Protein AF-B2GM94-F1 (afdb_monomer)

Solvent-accessible surface area (backbone atoms only — not comparable to full-atom values): 7413 Å² total; per-residue (Å²): 134,86,75,89,83,78,79,92,81,82,71,80,86,72,66,86,82,61,76,72,65,85,48,67,66,60,45,50,49,53,53,50,49,51,54,51,50,50,52,51,54,52,48,56,57,54,47,55,56,54,51,56,49,39,74,71,69,21,40,51,68,58,49,52,51,54,45,54,51,43,53,52,51,36,55,52,32,53,51,52,28,52,50,34,53,56,58,64,69,48,88,84,64,52,74,63,44,45,50,53,39,50,51,52,30,53,50,27,54,50,49,35,53,53,43,53,54,49,44,5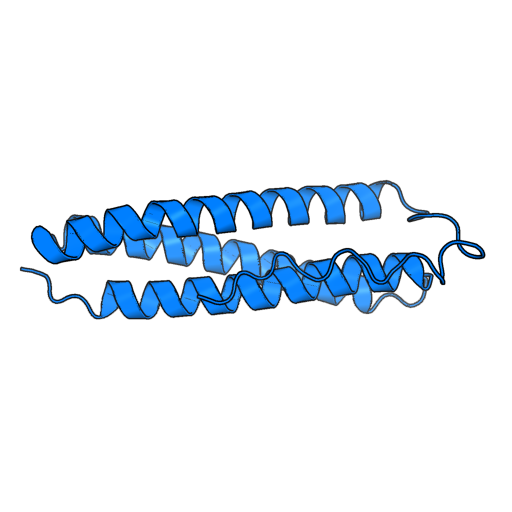5,54,58,71,66,56,78,55,107

pLDDT: mean 85.29, std 17.04, range [36.06, 97.0]

Foldseek 3Di:
DPDPPPDPPPPPPPPPPDDAPPDVVLVVLLVVLVVLLVVLVVVLVVVVVLLVVCLVQLAPVSLVVSLVVLVVSLVVLVVSLVVLVVVLVDPPDDPNSNVSSVVSNVSSVVSNVSSVVVSVSSVPRHHD

Structure (mmCIF, N/CA/C/O backbone):
data_AF-B2GM94-F1
#
_entry.id   AF-B2GM94-F1
#
loop_
_atom_site.group_PDB
_atom_site.id
_atom_site.type_symbol
_atom_site.label_atom_id
_atom_site.label_alt_id
_atom_site.label_comp_id
_atom_site.label_asym_id
_atom_site.label_entity_id
_atom_site.label_seq_id
_atom_site.pdbx_PDB_ins_code
_atom_site.Cartn_x
_atom_site.Cartn_y
_atom_site.Cartn_z
_atom_site.occupancy
_atom_site.B_iso_or_equiv
_atom_site.auth_seq_id
_atom_site.auth_comp_id
_atom_site.auth_asym_id
_atom_site.auth_atom_id
_atom_site.pdbx_PDB_model_num
ATOM 1 N N . MET A 1 1 ? 9.209 -6.579 14.057 1.00 42.12 1 MET A N 1
ATOM 2 C CA . MET A 1 1 ? 8.977 -6.139 12.667 1.00 42.12 1 MET A CA 1
ATOM 3 C C . MET A 1 1 ? 10.336 -6.037 12.001 1.00 42.12 1 MET A C 1
ATOM 5 O O . MET A 1 1 ? 11.212 -5.397 12.566 1.00 42.12 1 MET A O 1
ATOM 9 N N . LYS A 1 2 ? 10.578 -6.781 10.917 1.00 36.06 2 LYS A N 1
ATOM 10 C CA . LYS A 1 2 ? 11.840 -6.694 10.172 1.00 36.06 2 LYS A CA 1
ATOM 11 C C . LYS A 1 2 ? 11.643 -5.602 9.127 1.00 36.06 2 LYS A C 1
ATOM 13 O O . LYS A 1 2 ? 10.906 -5.812 8.174 1.00 36.06 2 LYS A O 1
ATOM 18 N N . PHE A 1 3 ? 12.214 -4.435 9.390 1.00 48.00 3 PHE A N 1
ATOM 19 C CA . PHE A 1 3 ? 12.125 -3.263 8.530 1.00 48.00 3 PHE A CA 1
ATOM 20 C C . PHE A 1 3 ? 12.784 -3.563 7.179 1.00 48.00 3 PHE A C 1
ATOM 22 O O . PHE A 1 3 ? 13.964 -3.915 7.133 1.00 48.00 3 PHE A O 1
ATOM 29 N N . ILE A 1 4 ? 12.025 -3.435 6.089 1.00 50.81 4 ILE A N 1
ATOM 30 C CA . ILE A 1 4 ? 12.512 -3.571 4.708 1.00 50.81 4 ILE A CA 1
ATOM 31 C C . ILE A 1 4 ? 13.173 -2.244 4.305 1.00 50.81 4 ILE A C 1
ATOM 33 O O . ILE A 1 4 ? 12.796 -1.590 3.347 1.00 50.81 4 ILE A O 1
ATOM 37 N N . ILE A 1 5 ? 14.178 -1.818 5.068 1.00 49.53 5 ILE A N 1
ATOM 38 C CA . ILE A 1 5 ? 15.104 -0.757 4.652 1.00 49.53 5 ILE A CA 1
ATOM 39 C C . ILE A 1 5 ? 16.469 -1.407 4.420 1.00 49.53 5 ILE A C 1
ATOM 41 O O . ILE A 1 5 ? 17.480 -0.972 4.949 1.00 49.53 5 ILE A O 1
ATOM 45 N N . VAL A 1 6 ? 16.507 -2.526 3.689 1.00 43.06 6 VAL A N 1
ATOM 46 C CA . VAL A 1 6 ? 17.759 -3.126 3.199 1.00 43.06 6 VAL A CA 1
ATOM 47 C C . VAL A 1 6 ? 17.481 -3.884 1.898 1.00 43.06 6 VAL A C 1
ATOM 49 O O . VAL A 1 6 ? 17.428 -5.109 1.880 1.00 43.06 6 VAL A O 1
ATOM 52 N N . ALA A 1 7 ? 17.273 -3.165 0.795 1.00 41.56 7 ALA A N 1
ATOM 53 C CA . ALA A 1 7 ? 17.405 -3.746 -0.550 1.00 41.56 7 ALA A CA 1
ATOM 54 C C . ALA A 1 7 ? 17.766 -2.715 -1.638 1.00 41.56 7 ALA A C 1
ATOM 56 O O . ALA A 1 7 ? 17.669 -3.010 -2.821 1.00 41.56 7 ALA A O 1
ATOM 57 N N . LEU A 1 8 ? 18.222 -1.515 -1.263 1.00 46.56 8 LEU A N 1
ATOM 58 C CA . LEU A 1 8 ? 18.551 -0.431 -2.204 1.00 46.56 8 LEU A CA 1
ATOM 59 C C . LEU A 1 8 ? 20.046 -0.376 -2.585 1.00 46.56 8 LEU A C 1
ATOM 61 O O . LEU A 1 8 ? 20.521 0.639 -3.078 1.00 46.56 8 LEU A O 1
ATOM 65 N N . ALA A 1 9 ? 20.806 -1.456 -2.355 1.00 40.38 9 ALA A N 1
ATOM 66 C CA . ALA A 1 9 ? 22.269 -1.466 -2.509 1.00 40.38 9 ALA A CA 1
ATOM 67 C C . ALA A 1 9 ? 22.829 -2.466 -3.546 1.00 40.38 9 ALA A C 1
ATOM 69 O O . ALA A 1 9 ? 24.045 -2.600 -3.641 1.00 40.38 9 ALA A O 1
ATOM 70 N N . PHE A 1 10 ? 21.996 -3.151 -4.341 1.00 42.28 10 PHE A N 1
ATOM 71 C CA . PHE A 1 10 ? 22.457 -4.189 -5.287 1.00 42.28 10 PHE A CA 1
ATOM 72 C C . PHE A 1 10 ? 22.170 -3.907 -6.774 1.00 42.28 10 PHE A C 1
ATOM 74 O O . PHE A 1 10 ? 22.045 -4.837 -7.563 1.00 42.28 10 PHE A O 1
ATOM 81 N N . VAL A 1 11 ? 22.131 -2.637 -7.194 1.00 47.38 11 VAL A N 1
ATOM 82 C CA . VAL A 1 11 ? 21.971 -2.265 -8.622 1.00 47.38 11 VAL A CA 1
ATOM 83 C C . VAL A 1 11 ? 23.131 -1.391 -9.128 1.00 47.38 11 VAL A C 1
ATOM 85 O O . VAL A 1 11 ? 22.964 -0.572 -10.016 1.00 47.38 11 VAL A O 1
ATOM 88 N N . SER A 1 12 ? 24.344 -1.520 -8.583 1.00 42.25 12 SER A N 1
ATOM 89 C CA . SER A 1 12 ? 25.501 -0.729 -9.055 1.00 42.25 12 SER A CA 1
ATOM 90 C C . SER A 1 12 ? 26.347 -1.412 -10.140 1.00 42.25 12 SER A C 1
ATOM 92 O O . SER A 1 12 ? 27.229 -0.771 -10.702 1.00 42.25 12 SER A O 1
ATOM 94 N N . ALA A 1 13 ? 26.077 -2.678 -10.485 1.00 38.97 13 ALA A N 1
ATOM 95 C CA . ALA A 1 13 ? 26.891 -3.441 -11.445 1.00 38.97 13 ALA A CA 1
ATOM 96 C C . ALA A 1 13 ? 26.263 -3.620 -12.848 1.00 38.97 13 ALA A C 1
ATOM 98 O O . ALA A 1 13 ? 26.935 -4.123 -13.743 1.00 38.97 13 ALA A O 1
ATOM 99 N N . VAL A 1 14 ? 25.012 -3.184 -13.069 1.00 43.94 14 VAL A N 1
ATOM 100 C CA . VAL A 1 14 ? 24.294 -3.281 -14.370 1.00 43.94 14 VAL A CA 1
ATOM 101 C C . VAL A 1 14 ? 24.041 -1.892 -15.002 1.00 43.94 14 VAL A C 1
ATOM 103 O O . VAL A 1 14 ? 23.392 -1.766 -16.029 1.00 43.94 14 VAL A O 1
ATOM 106 N N . LEU A 1 15 ? 24.600 -0.816 -14.437 1.00 45.47 15 LEU A N 1
ATOM 107 C CA . LEU A 1 15 ? 24.324 0.575 -14.845 1.00 45.47 15 LEU A CA 1
ATOM 108 C C . LEU A 1 15 ? 25.214 1.132 -15.978 1.00 45.47 15 LEU A C 1
ATOM 110 O O . LEU A 1 15 ? 25.183 2.331 -16.239 1.00 45.47 15 LEU A O 1
ATOM 114 N N . ALA A 1 16 ? 26.022 0.311 -16.654 1.00 47.28 16 ALA A N 1
ATOM 115 C CA . ALA A 1 16 ? 26.968 0.809 -17.664 1.00 47.28 16 ALA A CA 1
ATOM 116 C C . ALA A 1 16 ? 26.490 0.693 -19.127 1.00 47.28 16 ALA A C 1
ATOM 118 O O . ALA A 1 16 ? 27.170 1.216 -20.007 1.00 47.28 16 ALA 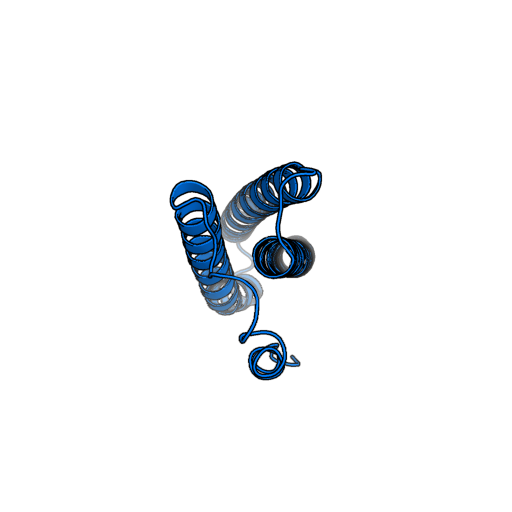A O 1
ATOM 119 N N . ALA A 1 17 ? 25.370 0.013 -19.408 1.00 51.44 17 ALA A N 1
ATOM 120 C CA . ALA A 1 17 ? 24.972 -0.317 -20.785 1.00 51.44 17 ALA A CA 1
ATOM 121 C C . ALA A 1 17 ? 23.619 0.259 -21.234 1.00 51.44 17 ALA A C 1
ATOM 123 O O . ALA A 1 17 ? 23.486 0.595 -22.409 1.00 51.44 17 ALA A O 1
ATOM 124 N N . ASP A 1 18 ? 22.646 0.414 -20.334 1.00 55.19 18 ASP A N 1
ATOM 125 C CA . ASP A 1 18 ? 21.319 0.926 -20.685 1.00 55.19 18 ASP A CA 1
ATOM 126 C C . ASP A 1 18 ? 21.132 2.365 -20.177 1.00 55.19 18 ASP A C 1
ATOM 128 O O . ASP A 1 18 ? 21.470 2.658 -19.025 1.00 55.19 18 ASP A O 1
ATOM 132 N N . PRO A 1 19 ? 20.601 3.289 -21.002 1.00 57.66 19 PRO A N 1
ATOM 133 C CA . PRO A 1 19 ? 20.182 4.588 -20.503 1.00 57.66 19 PRO A CA 1
ATOM 134 C C . PRO A 1 19 ? 19.054 4.407 -19.466 1.00 57.66 19 PRO A C 1
ATOM 136 O O . PRO A 1 19 ? 18.245 3.482 -19.608 1.00 57.66 19 PRO A O 1
ATOM 139 N N . PRO A 1 20 ? 18.971 5.283 -18.442 1.00 68.19 20 PRO A N 1
ATOM 140 C CA . PRO A 1 20 ? 17.836 5.309 -17.513 1.00 68.19 20 PRO A CA 1
ATOM 141 C C . PRO A 1 20 ? 16.509 5.446 -18.278 1.00 68.19 20 PRO A C 1
ATOM 143 O O . PRO A 1 20 ? 16.542 5.860 -19.439 1.00 68.19 20 PRO A O 1
ATOM 146 N N . MET A 1 21 ? 15.375 5.106 -17.635 1.00 77.69 21 MET A N 1
ATOM 147 C CA . MET A 1 21 ? 14.029 5.051 -18.248 1.00 77.69 21 MET A CA 1
ATOM 148 C C . MET A 1 21 ? 13.868 6.027 -19.417 1.00 77.69 21 MET A C 1
ATOM 150 O O . MET A 1 21 ? 13.907 7.244 -19.229 1.00 77.69 21 MET A O 1
ATOM 154 N N . ARG A 1 22 ? 13.702 5.484 -20.628 1.00 86.50 22 ARG A N 1
ATOM 155 C CA . ARG A 1 22 ? 13.761 6.268 -21.871 1.00 86.50 22 ARG A CA 1
ATOM 156 C C . ARG A 1 22 ? 12.520 7.131 -22.060 1.00 86.50 22 ARG A C 1
ATOM 158 O O . ARG A 1 22 ? 12.580 8.164 -22.721 1.00 86.50 22 ARG A O 1
ATOM 165 N N . ASN A 1 23 ? 11.394 6.690 -21.506 1.00 87.69 23 ASN A N 1
ATOM 166 C CA . ASN A 1 23 ? 10.128 7.399 -21.544 1.00 87.69 23 ASN A CA 1
ATOM 167 C C . ASN A 1 23 ? 9.915 8.180 -20.238 1.00 87.69 23 ASN A C 1
ATOM 169 O O . ASN A 1 23 ? 9.767 7.601 -19.162 1.00 87.69 23 ASN A O 1
ATOM 173 N N . GLU A 1 24 ? 9.852 9.508 -20.342 1.00 86.62 24 GLU A N 1
ATOM 174 C CA . GLU A 1 24 ? 9.637 10.390 -19.189 1.00 86.62 24 GLU A CA 1
ATOM 175 C C . GLU A 1 24 ? 8.261 10.188 -18.531 1.00 86.62 24 GLU A C 1
ATOM 177 O O . GLU A 1 24 ? 8.135 10.390 -17.323 1.00 86.62 24 GLU A O 1
ATOM 182 N N . PHE A 1 25 ? 7.238 9.741 -19.272 1.00 89.19 25 PHE A N 1
ATOM 183 C CA . PHE A 1 25 ? 5.951 9.388 -18.663 1.00 89.19 25 PHE A CA 1
ATOM 184 C C . PHE A 1 25 ? 6.054 8.132 -17.801 1.00 89.19 25 PHE A C 1
ATOM 186 O O . PHE A 1 25 ? 5.502 8.114 -16.704 1.00 89.19 25 PHE A O 1
ATOM 193 N N . ASP A 1 26 ? 6.796 7.122 -18.253 1.00 90.62 26 ASP A N 1
ATOM 194 C CA . ASP A 1 26 ? 6.993 5.879 -17.501 1.00 90.62 26 ASP A CA 1
ATOM 195 C C . ASP A 1 26 ? 7.768 6.174 -16.205 1.00 90.62 26 ASP A C 1
ATOM 197 O O . ASP A 1 26 ? 7.402 5.723 -15.119 1.00 90.62 26 ASP A O 1
ATOM 201 N N . LYS A 1 27 ? 8.770 7.051 -16.288 1.00 88.25 27 LYS A N 1
ATOM 202 C CA . LYS A 1 27 ? 9.503 7.558 -15.124 1.00 88.25 27 LYS A CA 1
ATOM 203 C C . LYS A 1 27 ? 8.614 8.326 -14.154 1.00 88.25 27 LYS A C 1
ATOM 205 O O . LYS A 1 27 ? 8.662 8.072 -12.950 1.00 88.25 27 LYS A O 1
ATOM 210 N N . LEU A 1 28 ? 7.787 9.244 -14.655 1.00 90.50 28 LEU A N 1
ATOM 211 C CA . LEU A 1 28 ? 6.850 9.994 -13.821 1.00 90.50 28 LEU A CA 1
ATOM 212 C C . LEU A 1 28 ? 5.829 9.064 -13.155 1.00 90.50 28 LEU A C 1
ATOM 214 O O . LEU A 1 28 ? 5.500 9.260 -11.983 1.00 90.50 28 LEU A O 1
ATOM 218 N N . LEU A 1 29 ? 5.356 8.045 -13.874 1.00 91.94 29 LEU A N 1
ATOM 219 C CA . LEU A 1 29 ? 4.429 7.039 -13.3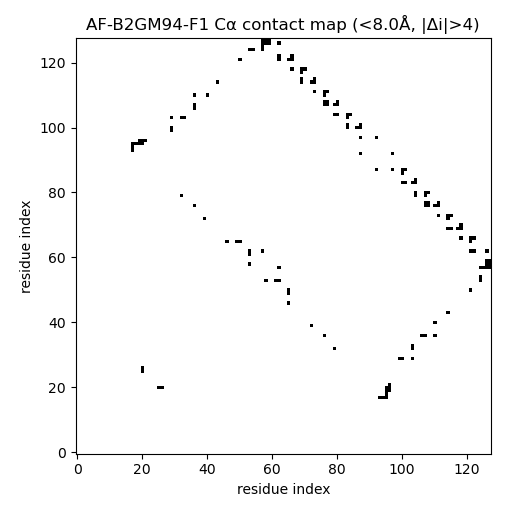70 1.00 91.94 29 LEU A CA 1
ATOM 220 C C . LEU A 1 29 ? 5.044 6.289 -12.187 1.00 91.94 29 LEU A C 1
ATOM 222 O O . LEU A 1 29 ? 4.473 6.308 -11.094 1.00 91.94 29 LEU A O 1
ATOM 226 N N . VAL A 1 30 ? 6.230 5.702 -12.375 1.00 90.19 30 VAL A N 1
ATOM 227 C CA . VAL A 1 30 ? 6.937 4.956 -11.325 1.00 90.19 30 VAL A CA 1
ATOM 228 C C . VAL A 1 30 ? 7.225 5.857 -10.124 1.00 90.19 30 VAL A C 1
ATOM 230 O O . VAL A 1 30 ? 6.894 5.497 -8.997 1.00 90.19 30 VAL A O 1
ATOM 233 N N . GLN A 1 31 ? 7.755 7.065 -10.335 1.00 89.00 31 GLN A N 1
ATOM 234 C CA . GLN A 1 31 ? 8.048 7.999 -9.240 1.00 89.00 31 GLN A CA 1
ATOM 235 C C . GLN A 1 31 ? 6.798 8.405 -8.452 1.00 89.00 31 GLN A C 1
ATOM 237 O O . GLN A 1 31 ? 6.823 8.458 -7.218 1.00 89.00 31 GLN A O 1
ATOM 242 N N . THR A 1 32 ? 5.696 8.677 -9.151 1.00 89.88 32 THR A N 1
ATOM 243 C CA . THR A 1 32 ? 4.430 9.065 -8.519 1.00 89.88 32 THR A CA 1
ATOM 244 C C . THR A 1 32 ? 3.857 7.908 -7.709 1.00 89.88 32 THR A C 1
ATOM 246 O O . THR A 1 32 ? 3.451 8.102 -6.562 1.00 89.88 32 THR A O 1
ATOM 249 N N . MET A 1 33 ? 3.872 6.694 -8.264 1.00 91.06 33 MET A N 1
ATOM 250 C CA . MET A 1 33 ? 3.417 5.495 -7.561 1.00 91.06 33 MET A CA 1
ATOM 251 C C . MET A 1 33 ? 4.251 5.215 -6.321 1.00 91.06 33 MET A C 1
ATOM 253 O O . MET A 1 33 ? 3.692 5.057 -5.242 1.00 91.06 33 MET A O 1
ATOM 257 N N . MET A 1 34 ? 5.574 5.257 -6.443 1.00 89.06 34 MET A N 1
ATOM 258 C CA . MET A 1 34 ? 6.489 5.071 -5.320 1.00 89.06 34 MET A CA 1
ATOM 259 C C . MET A 1 34 ? 6.273 6.116 -4.220 1.00 89.06 34 MET A C 1
ATOM 261 O O . MET A 1 34 ? 6.230 5.776 -3.040 1.00 89.06 34 MET A O 1
ATOM 265 N N . THR A 1 35 ? 6.055 7.379 -4.595 1.00 90.75 35 THR A N 1
ATOM 266 C CA . THR A 1 35 ? 5.720 8.449 -3.641 1.00 90.75 35 THR A CA 1
ATOM 267 C C . THR A 1 35 ? 4.397 8.173 -2.927 1.00 90.75 35 THR A C 1
ATOM 269 O O . THR A 1 35 ? 4.288 8.367 -1.716 1.00 90.75 35 THR A O 1
ATOM 272 N N . ASN A 1 36 ? 3.380 7.712 -3.655 1.00 90.12 36 ASN A N 1
ATOM 273 C CA . ASN A 1 36 ? 2.082 7.385 -3.071 1.00 90.12 36 ASN A CA 1
ATOM 274 C C . ASN A 1 36 ? 2.154 6.150 -2.162 1.00 90.12 36 ASN A C 1
ATOM 276 O O . ASN A 1 36 ? 1.565 6.170 -1.085 1.00 90.12 36 ASN A O 1
ATOM 280 N N . PHE A 1 37 ? 2.915 5.121 -2.537 1.00 91.81 37 PHE A N 1
ATOM 281 C CA . PHE A 1 37 ? 3.148 3.949 -1.693 1.00 91.81 37 PHE A CA 1
ATOM 282 C C . PHE A 1 37 ? 3.882 4.321 -0.403 1.00 91.81 37 PHE A C 1
ATOM 284 O O . PHE A 1 37 ? 3.459 3.897 0.667 1.00 91.81 37 PHE A O 1
ATOM 291 N N . ALA A 1 38 ? 4.889 5.196 -0.469 1.00 90.56 38 ALA A N 1
ATOM 292 C CA . ALA A 1 38 ? 5.569 5.699 0.725 1.00 90.56 38 ALA A CA 1
ATOM 293 C C . ALA A 1 38 ? 4.620 6.472 1.660 1.00 90.56 38 ALA A C 1
ATOM 295 O O . ALA A 1 38 ? 4.685 6.321 2.879 1.00 90.56 38 ALA A O 1
ATOM 296 N N . LYS A 1 39 ? 3.694 7.273 1.109 1.00 91.75 39 LYS A N 1
ATOM 297 C CA . LYS A 1 39 ? 2.657 7.951 1.910 1.00 91.75 39 LYS A CA 1
ATOM 298 C C . LYS A 1 39 ? 1.714 6.959 2.590 1.00 91.75 39 LYS A C 1
ATOM 300 O O . LYS A 1 39 ? 1.376 7.158 3.751 1.00 91.75 39 LYS A O 1
ATOM 305 N N . MET A 1 40 ? 1.303 5.901 1.891 1.00 93.56 40 MET A N 1
ATOM 306 C CA . MET A 1 40 ? 0.463 4.848 2.473 1.00 93.56 40 MET A CA 1
ATOM 307 C C . MET A 1 40 ? 1.199 4.071 3.564 1.00 93.56 40 MET A C 1
ATOM 309 O O . MET A 1 40 ? 0.611 3.785 4.599 1.00 93.56 40 MET A O 1
ATOM 313 N N . GLU A 1 41 ? 2.481 3.762 3.369 1.00 90.75 41 GLU A N 1
ATOM 314 C CA . GLU A 1 41 ? 3.306 3.106 4.387 1.00 90.75 41 GLU A CA 1
ATOM 315 C C . GLU A 1 41 ? 3.452 3.987 5.636 1.00 90.75 41 GLU A C 1
ATOM 317 O O . GLU A 1 41 ? 3.279 3.515 6.760 1.00 90.75 41 GLU A O 1
ATOM 322 N N . TYR A 1 42 ? 3.680 5.289 5.448 1.00 92.31 42 TYR A N 1
ATOM 323 C CA . TYR A 1 42 ? 3.700 6.246 6.552 1.00 92.31 42 TYR A CA 1
ATOM 324 C C . TYR A 1 42 ? 2.353 6.311 7.280 1.00 92.31 42 TYR A C 1
ATOM 326 O O . TYR A 1 42 ? 2.311 6.238 8.507 1.00 92.31 42 TYR A O 1
ATOM 334 N N . ARG A 1 43 ? 1.237 6.369 6.545 1.00 92.75 43 ARG A N 1
ATOM 335 C CA . ARG A 1 43 ? -0.094 6.374 7.158 1.00 92.75 43 ARG A CA 1
ATOM 336 C C . ARG A 1 43 ? -0.389 5.071 7.899 1.00 92.75 43 ARG A C 1
ATOM 338 O O . ARG A 1 43 ? -0.948 5.102 8.988 1.00 92.75 43 ARG A O 1
ATOM 345 N N . LEU A 1 44 ? 0.049 3.930 7.369 1.00 90.25 44 LEU A N 1
ATOM 346 C CA . LEU A 1 44 ? -0.058 2.637 8.046 1.00 90.25 44 LEU A CA 1
ATOM 347 C C . LEU A 1 44 ? 0.696 2.626 9.386 1.00 90.25 44 LEU A C 1
ATOM 349 O O . LEU A 1 44 ? 0.226 2.025 10.353 1.00 90.25 44 LEU A O 1
ATOM 353 N N . MET A 1 45 ? 1.836 3.318 9.467 1.00 89.88 45 MET A N 1
ATOM 354 C CA . MET A 1 45 ? 2.557 3.516 10.725 1.00 89.88 45 MET A CA 1
ATOM 355 C C . MET A 1 45 ? 1.747 4.368 11.714 1.00 89.88 45 MET A C 1
ATOM 357 O O . MET A 1 45 ? 1.641 3.996 12.882 1.00 89.88 45 MET A O 1
ATOM 361 N N . GLU A 1 46 ? 1.141 5.469 11.266 1.00 90.31 46 GLU A N 1
ATOM 362 C CA . GLU A 1 46 ? 0.279 6.305 12.115 1.00 90.31 46 GLU A CA 1
ATOM 363 C C . GLU A 1 46 ? -0.953 5.546 12.619 1.00 90.31 46 GLU A C 1
ATOM 365 O O . GLU A 1 46 ? -1.277 5.611 13.807 1.00 90.31 46 GLU A O 1
ATOM 370 N N . LEU A 1 47 ? -1.584 4.745 11.755 1.00 91.00 47 LEU A N 1
ATOM 371 C CA . LEU A 1 47 ? -2.714 3.894 12.121 1.00 91.00 47 LEU A CA 1
ATOM 372 C C . LEU A 1 47 ? -2.366 2.923 13.251 1.00 91.00 47 LEU A C 1
ATOM 374 O O . LEU A 1 47 ? -3.241 2.562 14.029 1.00 91.00 47 LEU A O 1
ATOM 378 N N . SER A 1 48 ? -1.099 2.532 13.420 1.00 84.38 48 SER A N 1
ATOM 379 C CA . SER A 1 48 ? -0.693 1.711 14.568 1.00 84.38 48 SER A CA 1
ATOM 380 C C . SER A 1 48 ? -0.991 2.390 15.911 1.00 84.38 48 SER A C 1
ATOM 382 O O . SER A 1 48 ? -1.308 1.702 16.886 1.00 84.38 48 SER A O 1
ATOM 384 N N . HIS A 1 49 ? -0.898 3.720 15.985 1.00 88.81 49 HIS A N 1
ATOM 385 C CA . HIS A 1 49 ? -1.255 4.470 17.187 1.00 88.81 49 HIS A CA 1
ATOM 386 C C . HIS A 1 49 ? -2.773 4.540 17.373 1.00 88.81 49 HIS A C 1
ATOM 388 O O . HIS A 1 49 ? -3.256 4.317 18.482 1.00 88.81 49 HIS A O 1
ATOM 394 N N . GLU A 1 50 ? -3.523 4.768 16.296 1.00 89.56 50 GLU A N 1
ATOM 395 C CA . GLU A 1 50 ? -4.993 4.805 16.323 1.00 89.56 50 GLU A CA 1
ATOM 396 C C . GLU A 1 50 ? -5.589 3.446 16.704 1.00 89.56 50 GLU A C 1
ATOM 398 O O . GLU A 1 50 ? -6.492 3.369 17.526 1.00 89.56 50 GLU A O 1
ATOM 403 N N . ILE A 1 51 ? -5.010 2.349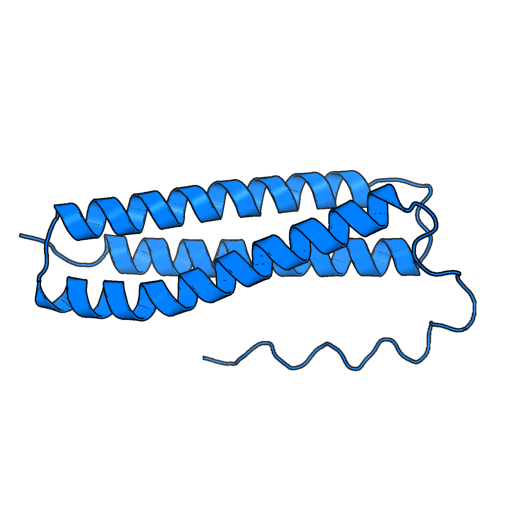 16.214 1.00 89.62 51 ILE A N 1
ATOM 404 C CA . ILE A 1 51 ? -5.388 0.988 16.606 1.00 89.62 51 ILE A CA 1
ATOM 405 C C . ILE A 1 51 ? -5.153 0.768 18.105 1.00 89.62 51 ILE A C 1
ATOM 407 O O . ILE A 1 51 ? -6.001 0.193 18.779 1.00 89.62 51 ILE A O 1
ATOM 411 N N . THR A 1 52 ? -4.039 1.264 18.651 1.00 90.38 52 THR A N 1
ATOM 412 C CA . THR A 1 52 ? -3.757 1.166 20.096 1.00 90.38 52 THR A CA 1
ATOM 413 C C . THR A 1 52 ? -4.786 1.951 20.919 1.00 90.38 52 THR A C 1
ATOM 415 O O . THR A 1 52 ? -5.234 1.504 21.979 1.00 90.38 52 THR A O 1
ATOM 418 N N . HIS A 1 53 ? -5.188 3.125 20.431 1.00 92.00 53 HIS A N 1
ATOM 419 C CA . HIS A 1 53 ? -6.243 3.915 21.055 1.00 92.00 53 HIS A CA 1
ATOM 420 C C . HIS A 1 53 ? -7.592 3.182 20.993 1.00 92.00 53 HIS A C 1
ATOM 422 O O . HIS A 1 53 ? -8.251 3.027 22.024 1.00 92.00 53 HIS A O 1
ATOM 428 N N . LEU A 1 54 ? -7.935 2.612 19.836 1.00 91.75 54 LEU A N 1
ATOM 429 C CA . LEU A 1 54 ? -9.129 1.796 19.636 1.00 91.75 54 LEU A CA 1
ATOM 430 C C . LEU A 1 54 ? -9.171 0.557 20.544 1.00 91.75 54 LEU A C 1
ATOM 432 O O . LEU A 1 54 ? -10.240 0.190 21.025 1.00 91.75 54 LEU A O 1
ATOM 436 N N . GLU A 1 55 ? -8.043 -0.096 20.826 1.00 91.12 55 GLU A N 1
ATOM 437 C CA . GLU A 1 55 ? -7.997 -1.217 21.780 1.00 91.12 55 GLU A CA 1
ATOM 438 C C . GLU A 1 55 ? -8.430 -0.802 23.197 1.00 91.12 55 GLU A C 1
ATOM 440 O O . GLU A 1 55 ? -8.964 -1.620 23.957 1.00 91.12 55 GLU A O 1
ATOM 445 N N . THR A 1 56 ? -8.245 0.477 23.535 1.00 91.56 56 THR A N 1
ATOM 446 C CA . THR A 1 56 ? -8.637 1.067 24.818 1.00 91.56 56 THR A CA 1
ATOM 447 C C . THR A 1 56 ? -10.084 1.555 24.793 1.00 91.56 56 THR A C 1
ATOM 449 O O . THR A 1 56 ? -10.867 1.190 25.670 1.00 91.56 56 THR A O 1
ATOM 452 N N . THR A 1 57 ? -10.452 2.365 23.794 1.00 92.94 57 THR A N 1
ATOM 453 C CA . THR A 1 57 ? -11.792 2.968 23.690 1.00 92.94 57 THR A CA 1
ATOM 454 C C . THR A 1 57 ? -12.847 1.965 23.263 1.00 92.94 57 THR A C 1
ATOM 456 O O . THR A 1 57 ? -13.991 2.067 23.692 1.00 92.94 57 THR A O 1
ATOM 459 N N . LYS A 1 58 ? -12.468 0.996 22.422 1.00 92.44 58 LYS A N 1
ATOM 460 C CA . LYS A 1 58 ? -13.340 -0.011 21.808 1.00 92.44 58 LYS A CA 1
ATOM 461 C C . LYS A 1 58 ? -14.568 0.606 21.127 1.00 92.44 58 LYS A C 1
ATOM 463 O O . LYS A 1 58 ? -15.636 -0.001 21.119 1.00 92.44 58 LYS A O 1
ATOM 468 N N . SER A 1 59 ? -14.401 1.790 20.539 1.00 95.44 59 SER A N 1
ATOM 469 C CA . SER A 1 59 ? -15.451 2.515 19.823 1.00 95.44 59 SER A CA 1
ATOM 470 C C . SER A 1 59 ? -15.745 1.881 18.460 1.00 95.44 59 SER A C 1
ATOM 472 O O . SER A 1 59 ? -14.868 1.798 17.598 1.00 95.44 59 SER A O 1
ATOM 474 N N . ALA A 1 60 ? -16.998 1.482 18.223 1.00 94.38 60 ALA A N 1
ATOM 475 C CA . ALA A 1 60 ? -17.425 0.936 16.931 1.00 94.38 60 ALA A CA 1
ATOM 476 C C . ALA A 1 60 ? -17.289 1.948 15.775 1.00 94.38 60 ALA A C 1
ATOM 478 O O . ALA A 1 60 ? -16.973 1.571 14.647 1.00 94.38 60 ALA A O 1
ATOM 479 N N . ILE A 1 61 ? -17.489 3.242 16.054 1.00 94.81 61 ILE A N 1
ATOM 480 C CA . ILE A 1 61 ? -17.381 4.315 15.052 1.00 94.81 61 ILE A CA 1
ATOM 481 C C . ILE A 1 61 ? -15.920 4.518 14.637 1.00 94.81 61 ILE A C 1
ATOM 483 O O . ILE A 1 61 ? -15.616 4.636 13.449 1.00 94.81 61 ILE A O 1
ATOM 487 N N . GLU A 1 62 ? -15.011 4.527 15.613 1.00 94.00 62 GLU A N 1
ATOM 488 C CA . GLU A 1 62 ? -13.571 4.653 15.373 1.00 94.00 62 GLU A CA 1
ATOM 489 C C . GLU A 1 62 ? -13.052 3.449 14.575 1.00 94.00 62 GLU A C 1
ATOM 491 O O . GLU A 1 62 ? -12.389 3.625 13.555 1.00 94.00 62 GLU A O 1
ATOM 496 N N . GLN A 1 63 ? -13.461 2.231 14.953 1.00 95.38 63 GLN A N 1
ATOM 497 C CA . GLN A 1 63 ? -13.141 1.013 14.208 1.00 95.38 63 GLN A CA 1
ATOM 498 C C . GLN A 1 63 ? -13.609 1.083 12.752 1.00 95.38 63 GLN A C 1
ATOM 500 O O . GLN A 1 63 ? -12.827 0.790 11.849 1.00 95.38 63 GLN A O 1
ATOM 505 N N . ALA A 1 64 ? -14.864 1.472 12.509 1.00 95.75 64 ALA A N 1
ATOM 506 C CA . ALA A 1 64 ? -15.406 1.577 11.157 1.00 95.75 64 ALA A CA 1
ATOM 507 C C . ALA A 1 64 ? -14.651 2.614 10.309 1.00 95.75 64 ALA A C 1
ATOM 509 O O . ALA A 1 64 ? -14.416 2.383 9.125 1.00 95.75 64 ALA A O 1
ATOM 510 N N . THR A 1 65 ? -14.231 3.724 10.922 1.00 95.31 65 THR A N 1
ATOM 511 C CA . THR A 1 65 ? -13.473 4.788 10.248 1.00 95.31 65 THR A CA 1
ATOM 512 C C . THR A 1 65 ? -12.081 4.303 9.842 1.00 95.31 65 THR A C 1
ATOM 514 O O . THR A 1 65 ? -11.709 4.431 8.677 1.00 95.31 65 THR A O 1
ATOM 517 N N . ILE A 1 66 ? -11.352 3.666 10.766 1.00 94.81 66 ILE A N 1
ATOM 518 C CA . ILE A 1 66 ? -10.024 3.094 10.496 1.00 94.81 66 ILE A CA 1
ATOM 519 C C . ILE A 1 66 ? -10.116 2.010 9.414 1.00 94.81 66 ILE A C 1
ATOM 521 O O . ILE A 1 66 ? -9.303 1.972 8.494 1.00 94.81 66 ILE A O 1
ATOM 525 N N . VAL A 1 67 ? -11.121 1.133 9.494 1.00 96.19 67 VAL A N 1
ATOM 526 C CA . VAL A 1 67 ? -11.339 0.083 8.490 1.00 96.19 67 VAL A CA 1
ATOM 527 C C . VAL A 1 67 ? -11.600 0.681 7.109 1.00 96.19 67 VAL A C 1
ATOM 529 O O . VAL A 1 67 ? -10.957 0.260 6.152 1.00 96.19 67 VAL A O 1
ATOM 532 N N . ALA A 1 68 ? -12.489 1.672 7.000 1.00 96.75 68 ALA A N 1
ATOM 533 C CA . ALA A 1 68 ? -12.801 2.309 5.722 1.00 96.75 68 ALA A CA 1
ATOM 534 C C . ALA A 1 68 ? -11.570 2.993 5.102 1.00 96.75 68 ALA A C 1
ATOM 536 O O . ALA A 1 68 ? -11.369 2.939 3.887 1.00 96.75 68 ALA A O 1
ATOM 537 N N . GLU A 1 69 ? -10.719 3.603 5.929 1.00 96.06 69 GLU A N 1
ATOM 538 C CA . GLU A 1 69 ? -9.462 4.188 5.468 1.00 96.06 69 GLU A CA 1
ATOM 539 C C . GLU A 1 69 ? -8.491 3.120 4.939 1.00 96.06 69 GLU A C 1
ATOM 541 O O . GLU A 1 69 ? -7.947 3.264 3.840 1.00 96.06 69 GLU A O 1
ATOM 546 N N . ILE A 1 70 ? -8.307 2.019 5.677 1.00 96.12 70 ILE A N 1
ATOM 547 C CA . ILE A 1 70 ? -7.451 0.907 5.242 1.00 96.12 70 ILE A CA 1
ATOM 548 C C . ILE A 1 70 ? -7.973 0.299 3.934 1.00 96.12 70 ILE A C 1
ATOM 550 O O . ILE A 1 70 ? -7.184 0.062 3.020 1.00 96.12 70 ILE A O 1
ATOM 554 N N . GLU A 1 71 ? -9.285 0.096 3.800 1.00 96.81 71 GLU A N 1
ATOM 555 C CA . GLU A 1 71 ? -9.907 -0.430 2.577 1.00 96.81 71 GLU A CA 1
ATOM 556 C C . GLU A 1 71 ? -9.666 0.493 1.367 1.00 96.81 71 GLU A C 1
ATOM 558 O O . GLU A 1 71 ? -9.350 0.014 0.274 1.00 96.81 71 GLU A O 1
ATOM 563 N N . MET A 1 72 ? -9.723 1.817 1.558 1.00 96.62 72 MET A N 1
ATOM 564 C CA . MET A 1 72 ? -9.384 2.787 0.508 1.00 96.62 72 MET A CA 1
ATOM 565 C C . MET A 1 72 ? -7.911 2.675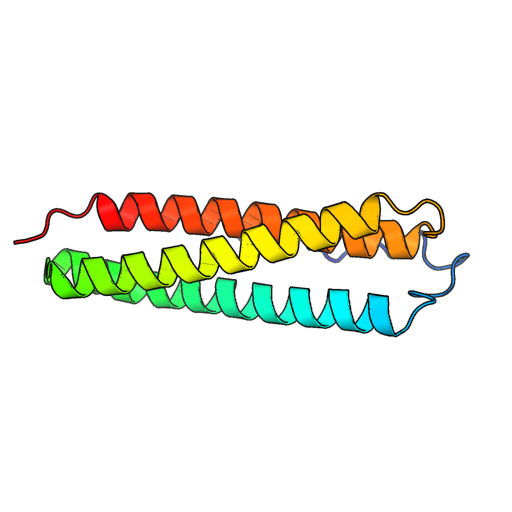 0.079 1.00 96.62 72 MET A C 1
ATOM 567 O O . MET A 1 72 ? -7.600 2.687 -1.120 1.00 96.62 72 MET A O 1
ATOM 571 N N . MET A 1 73 ? -6.994 2.535 1.042 1.00 96.12 73 MET A N 1
ATOM 572 C CA . MET A 1 73 ? -5.569 2.354 0.753 1.00 96.12 73 MET A CA 1
ATOM 573 C C . MET A 1 73 ? -5.300 1.036 0.019 1.00 96.12 73 MET A C 1
ATOM 575 O O . MET A 1 73 ? -4.557 1.039 -0.963 1.00 96.12 73 MET A O 1
ATOM 579 N N . ILE A 1 74 ? -5.944 -0.066 0.428 1.00 96.69 74 ILE A N 1
ATOM 580 C CA . ILE A 1 74 ? -5.857 -1.363 -0.263 1.00 96.69 74 ILE A CA 1
ATOM 581 C C . ILE A 1 74 ? -6.298 -1.209 -1.716 1.00 96.69 74 ILE A C 1
ATOM 583 O O . ILE A 1 74 ? -5.550 -1.588 -2.616 1.00 96.69 74 ILE A O 1
ATOM 587 N N . GLY A 1 75 ? -7.468 -0.611 -1.960 1.00 96.62 75 GLY A N 1
ATOM 588 C CA . GLY A 1 75 ? -7.984 -0.424 -3.317 1.00 96.62 75 GLY A CA 1
ATOM 589 C C . GLY A 1 75 ? -7.035 0.386 -4.203 1.00 96.62 75 GLY A C 1
ATOM 590 O O . GLY A 1 75 ? -6.811 0.041 -5.364 1.00 96.62 75 GLY A O 1
ATOM 591 N N . THR A 1 76 ? -6.415 1.426 -3.643 1.00 94.50 76 THR A N 1
ATOM 592 C CA . THR A 1 76 ? -5.447 2.253 -4.376 1.00 94.50 76 THR A CA 1
ATOM 593 C C . THR A 1 76 ? -4.161 1.481 -4.685 1.00 94.50 76 THR A C 1
ATOM 595 O O . THR A 1 76 ? -3.669 1.536 -5.814 1.00 94.50 76 THR A O 1
ATOM 598 N N . ALA A 1 77 ? -3.627 0.729 -3.718 1.00 95.00 77 ALA A N 1
ATOM 599 C CA . ALA A 1 77 ? -2.416 -0.066 -3.903 1.00 95.00 77 ALA A CA 1
ATOM 600 C C . ALA A 1 77 ? -2.625 -1.224 -4.897 1.00 95.00 77 ALA A C 1
ATOM 602 O O . ALA A 1 77 ? -1.793 -1.427 -5.780 1.00 95.00 77 ALA A O 1
ATOM 603 N N . GLU A 1 78 ? -3.764 -1.924 -4.833 1.00 97.00 78 GLU A N 1
ATOM 604 C CA . GLU A 1 78 ? -4.130 -2.975 -5.796 1.00 97.00 78 GLU A CA 1
ATOM 605 C C . GLU A 1 78 ? -4.324 -2.422 -7.213 1.00 97.00 78 GLU A C 1
ATOM 607 O O . GLU A 1 78 ? -3.964 -3.067 -8.200 1.00 97.00 78 GLU A O 1
ATOM 612 N N . HIS A 1 79 ? -4.895 -1.222 -7.344 1.00 95.62 79 HIS A N 1
ATOM 613 C CA . HIS A 1 79 ? -5.013 -0.571 -8.645 1.00 95.62 79 HIS A CA 1
ATOM 614 C C . HIS A 1 79 ? -3.636 -0.203 -9.215 1.00 95.62 79 HIS A C 1
ATOM 616 O O . HIS A 1 79 ? -3.367 -0.476 -10.386 1.00 95.62 79 HIS A O 1
ATOM 622 N N . GLY A 1 80 ? -2.748 0.345 -8.379 1.00 94.25 80 GLY A N 1
ATOM 623 C CA . GLY A 1 80 ? -1.362 0.629 -8.753 1.00 94.25 80 GLY A CA 1
ATOM 624 C C . GLY A 1 80 ? -0.607 -0.626 -9.195 1.00 94.25 80 GLY A C 1
ATOM 625 O O . GLY A 1 80 ? 0.018 -0.621 -10.252 1.00 94.25 80 GLY A O 1
ATOM 626 N N . GLU A 1 81 ? -0.736 -1.728 -8.452 1.00 95.25 81 GLU A N 1
ATOM 627 C CA . GLU A 1 81 ? -0.147 -3.020 -8.822 1.00 95.25 81 GLU A CA 1
ATOM 628 C C . GLU A 1 81 ? -0.610 -3.489 -10.210 1.00 95.25 81 GLU A C 1
ATOM 630 O O . GLU A 1 81 ? 0.209 -3.917 -11.023 1.00 95.25 81 GLU A O 1
ATOM 635 N N . LYS A 1 82 ? -1.913 -3.388 -10.507 1.00 96.06 82 LYS A N 1
ATOM 636 C CA . LYS A 1 82 ? -2.475 -3.802 -11.804 1.00 96.06 82 LYS A CA 1
ATOM 637 C C . LYS A 1 82 ? -1.934 -2.977 -12.966 1.00 96.06 82 LYS A C 1
ATOM 639 O O . LYS A 1 82 ? -1.655 -3.545 -14.019 1.00 96.06 82 LYS A O 1
ATOM 644 N N . ILE A 1 83 ? -1.783 -1.666 -12.784 1.00 95.38 83 ILE A N 1
ATOM 645 C CA . ILE A 1 83 ? -1.175 -0.793 -13.796 1.00 95.38 83 ILE A CA 1
ATOM 646 C C . ILE A 1 83 ? 0.272 -1.225 -14.048 1.00 95.38 83 ILE A C 1
ATOM 648 O O . ILE A 1 83 ? 0.637 -1.476 -15.191 1.00 95.38 83 ILE A O 1
ATOM 652 N N . LEU A 1 84 ? 1.071 -1.396 -12.989 1.00 95.12 84 LEU A N 1
ATOM 653 C CA . LEU A 1 84 ? 2.473 -1.816 -13.101 1.00 95.12 84 LEU A CA 1
ATOM 654 C C . LEU A 1 84 ? 2.610 -3.195 -13.763 1.00 95.12 84 LEU A C 1
ATOM 656 O O . LEU A 1 84 ? 3.495 -3.399 -14.589 1.00 95.12 84 LEU A O 1
ATOM 660 N N . ALA A 1 85 ? 1.703 -4.127 -13.458 1.00 95.00 85 ALA A N 1
ATOM 661 C CA . ALA A 1 85 ? 1.639 -5.430 -14.116 1.00 95.00 85 ALA A CA 1
ATOM 662 C C . ALA A 1 85 ? 1.337 -5.314 -15.620 1.00 95.00 85 ALA A C 1
ATOM 664 O O . ALA A 1 85 ? 1.890 -6.068 -16.421 1.00 95.00 85 ALA A O 1
ATOM 665 N N . GLY A 1 86 ? 0.461 -4.379 -16.000 1.00 94.94 86 GLY A N 1
ATOM 666 C CA . GLY A 1 86 ? 0.156 -4.071 -17.396 1.00 94.94 86 GLY A CA 1
ATOM 667 C C . GLY A 1 86 ? 1.363 -3.497 -18.136 1.00 94.94 86 GLY A C 1
ATOM 668 O O . GLY A 1 86 ? 1.673 -3.957 -19.233 1.00 94.94 86 GLY A O 1
ATOM 669 N N . GLU A 1 87 ? 2.082 -2.561 -17.509 1.00 93.19 87 GLU A N 1
ATOM 670 C CA . GLU A 1 87 ? 3.300 -1.978 -18.080 1.00 93.19 87 GLU A CA 1
ATOM 671 C C . GLU A 1 87 ? 4.417 -3.019 -18.221 1.00 93.19 87 GLU A C 1
ATOM 673 O O . GLU A 1 87 ? 5.047 -3.089 -19.268 1.00 93.19 87 GLU A O 1
ATOM 678 N N . LEU A 1 88 ? 4.607 -3.914 -17.248 1.00 93.69 88 LEU A N 1
ATOM 679 C CA . LEU A 1 88 ? 5.594 -5.002 -17.338 1.00 93.69 88 LEU A CA 1
ATOM 680 C C . LEU A 1 88 ? 5.335 -6.002 -18.468 1.00 93.69 88 LEU A C 1
ATOM 682 O O . LEU A 1 88 ? 6.261 -6.674 -18.917 1.00 93.69 88 LEU A O 1
ATOM 686 N N . ALA A 1 89 ? 4.090 -6.134 -18.928 1.00 94.19 89 ALA A N 1
ATOM 687 C CA . ALA A 1 89 ? 3.754 -7.015 -20.043 1.00 94.19 89 ALA A CA 1
ATOM 688 C C . ALA A 1 89 ? 4.154 -6.428 -21.412 1.00 94.19 89 ALA A C 1
ATOM 690 O O . ALA A 1 89 ? 4.029 -7.107 -22.441 1.00 94.19 89 ALA A O 1
ATOM 691 N N . ARG A 1 90 ? 4.625 -5.175 -21.448 1.00 92.88 90 ARG A N 1
ATOM 692 C CA . ARG A 1 90 ? 5.124 -4.521 -22.657 1.00 92.88 90 ARG A CA 1
ATOM 693 C C . ARG A 1 90 ? 6.409 -5.184 -23.151 1.00 92.88 90 ARG A C 1
ATOM 695 O O . ARG A 1 90 ? 7.305 -5.519 -22.385 1.00 92.88 90 ARG A O 1
ATOM 702 N N . LYS A 1 91 ? 6.509 -5.368 -24.470 1.00 90.31 91 LYS A N 1
ATOM 703 C CA . LYS A 1 91 ? 7.657 -6.033 -25.119 1.00 90.31 91 LYS A CA 1
ATOM 704 C C . LYS A 1 91 ? 8.824 -5.092 -25.419 1.00 90.31 91 LYS A C 1
ATOM 706 O O . LYS A 1 91 ? 9.882 -5.561 -25.820 1.00 90.31 91 LYS A O 1
ATOM 711 N N . ASP A 1 92 ? 8.609 -3.786 -25.306 1.00 90.88 92 ASP A N 1
ATOM 712 C CA . ASP A 1 92 ? 9.558 -2.741 -25.685 1.00 90.88 92 ASP A CA 1
ATOM 713 C C . ASP A 1 92 ? 10.417 -2.235 -24.520 1.00 90.88 92 ASP A C 1
ATOM 715 O O . ASP A 1 92 ? 11.222 -1.335 -24.744 1.00 90.88 92 ASP A O 1
ATOM 719 N N . LEU A 1 93 ? 10.290 -2.804 -23.316 1.00 88.31 93 LEU A N 1
ATOM 720 C CA . LEU A 1 93 ? 11.067 -2.404 -22.140 1.00 88.31 93 LEU A CA 1
ATOM 721 C C . LEU A 1 93 ? 12.528 -2.863 -22.234 1.00 88.31 93 LEU A C 1
ATOM 723 O O . LEU A 1 93 ? 12.814 -3.998 -22.621 1.00 88.31 93 LEU A O 1
ATOM 727 N N . ASN A 1 94 ? 13.455 -1.983 -21.854 1.00 89.38 94 ASN A N 1
ATOM 728 C CA . ASN A 1 94 ? 14.841 -2.371 -21.596 1.00 89.38 94 ASN A CA 1
ATOM 729 C C . ASN A 1 94 ? 14.990 -2.980 -20.187 1.00 89.38 94 ASN A C 1
ATOM 731 O O . ASN A 1 94 ? 14.046 -2.999 -19.394 1.00 89.38 94 ASN A O 1
ATOM 735 N N . ILE A 1 95 ? 16.184 -3.488 -19.869 1.00 87.69 95 ILE A N 1
ATOM 736 C CA . ILE A 1 95 ? 16.416 -4.214 -18.611 1.00 87.69 95 ILE A CA 1
ATOM 737 C C . ILE A 1 95 ? 16.218 -3.293 -17.398 1.00 87.69 95 ILE A C 1
ATOM 739 O O . ILE A 1 95 ? 15.648 -3.719 -16.396 1.00 87.69 95 ILE A O 1
ATOM 743 N N . LEU A 1 96 ? 16.654 -2.033 -17.480 1.00 87.19 96 LEU A N 1
ATOM 744 C CA . LEU A 1 96 ? 16.505 -1.077 -16.378 1.00 87.19 96 LEU A CA 1
ATOM 745 C C . LEU A 1 96 ? 15.041 -0.684 -16.145 1.00 87.19 96 LEU A C 1
ATOM 747 O O . LEU A 1 96 ? 14.583 -0.709 -15.009 1.00 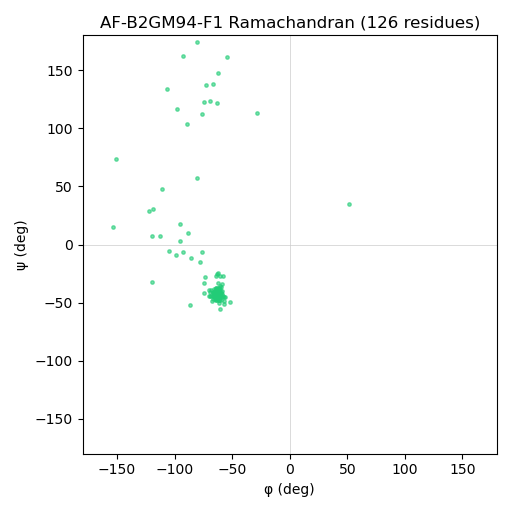87.19 96 LEU A O 1
ATOM 751 N N . GLU A 1 97 ? 14.288 -0.402 -17.209 1.00 89.38 97 GLU A N 1
ATOM 752 C CA . GLU A 1 97 ? 12.850 -0.120 -17.149 1.00 89.38 97 GLU A CA 1
ATOM 753 C C . GLU A 1 97 ? 12.091 -1.305 -16.543 1.00 89.38 97 GLU A C 1
ATOM 755 O O . GLU A 1 97 ? 11.233 -1.121 -15.681 1.00 89.38 97 GLU A O 1
ATOM 760 N N . GLN A 1 98 ? 12.443 -2.531 -16.941 1.00 91.06 98 GLN A N 1
ATOM 761 C CA . GLN A 1 98 ? 11.855 -3.739 -16.375 1.00 91.06 98 GLN A CA 1
ATOM 762 C C . GLN A 1 98 ? 12.138 -3.859 -14.870 1.00 91.06 98 GLN A C 1
ATOM 764 O O . GLN A 1 98 ? 11.218 -4.152 -14.110 1.00 91.06 98 GLN A O 1
ATOM 769 N N . ILE A 1 99 ? 13.371 -3.587 -14.427 1.00 89.94 99 ILE A N 1
ATOM 770 C CA . ILE A 1 99 ? 13.736 -3.597 -13.001 1.00 89.94 99 ILE A CA 1
ATOM 771 C C . ILE A 1 99 ? 12.956 -2.535 -12.220 1.00 89.94 99 ILE A C 1
ATOM 773 O O . ILE A 1 99 ? 12.477 -2.824 -11.121 1.00 89.94 99 ILE A O 1
ATOM 777 N N . ASP A 1 100 ? 12.813 -1.325 -12.761 1.00 89.12 100 ASP A N 1
ATOM 778 C CA . ASP A 1 100 ? 12.099 -0.229 -12.099 1.00 89.12 100 ASP A CA 1
ATOM 779 C C . ASP A 1 100 ? 10.613 -0.570 -11.915 1.00 89.12 100 ASP A C 1
ATOM 781 O O . ASP A 1 100 ? 10.072 -0.461 -10.808 1.00 89.12 100 ASP A O 1
ATOM 785 N N . PHE A 1 101 ? 9.962 -1.065 -12.971 1.00 94.06 101 PHE A N 1
ATOM 786 C CA . PHE A 1 101 ? 8.570 -1.499 -12.905 1.00 94.06 101 PHE A CA 1
ATOM 787 C C . PHE A 1 101 ? 8.372 -2.730 -12.008 1.00 94.06 101 PHE A C 1
ATOM 789 O O . PHE A 1 101 ? 7.413 -2.771 -11.234 1.00 94.06 101 PHE A O 1
ATOM 796 N N . GLU A 1 102 ? 9.276 -3.713 -12.055 1.00 93.75 102 GLU A N 1
ATOM 797 C CA . GLU A 1 102 ? 9.209 -4.909 -11.206 1.00 93.75 102 GLU A CA 1
ATOM 798 C C . GLU A 1 102 ? 9.393 -4.549 -9.730 1.00 93.75 102 GLU A C 1
ATOM 800 O O . GLU A 1 102 ? 8.645 -5.023 -8.871 1.00 93.75 102 GLU A O 1
ATOM 805 N N . SER A 1 103 ? 10.327 -3.646 -9.428 1.00 90.44 103 SER A N 1
ATOM 806 C CA . SER A 1 103 ? 10.558 -3.149 -8.071 1.00 90.44 103 SER A CA 1
ATOM 807 C C . SER A 1 103 ? 9.324 -2.427 -7.532 1.00 90.44 103 SER A C 1
ATOM 809 O O . SER A 1 103 ? 8.857 -2.738 -6.433 1.00 90.44 103 SER A O 1
ATOM 811 N N . ALA A 1 104 ? 8.742 -1.520 -8.321 1.00 91.94 104 ALA A N 1
ATOM 812 C CA . ALA A 1 104 ? 7.515 -0.824 -7.949 1.00 91.94 104 ALA A CA 1
ATOM 813 C C . ALA A 1 104 ? 6.345 -1.802 -7.739 1.00 91.94 104 ALA A C 1
ATOM 815 O O . ALA A 1 104 ? 5.605 -1.679 -6.759 1.00 91.94 104 ALA A O 1
ATOM 816 N N . GLN A 1 105 ? 6.197 -2.810 -8.608 1.00 94.94 105 GLN A N 1
ATOM 817 C CA . GLN A 1 105 ? 5.141 -3.818 -8.484 1.00 94.94 105 GLN A CA 1
ATOM 818 C C . GLN A 1 105 ? 5.311 -4.645 -7.205 1.00 94.94 105 GLN A C 1
ATOM 820 O O . GLN A 1 105 ? 4.344 -4.883 -6.481 1.00 94.94 105 GLN A O 1
ATOM 825 N N . LYS A 1 106 ? 6.540 -5.067 -6.890 1.00 93.69 106 LYS A N 1
ATOM 826 C CA . LYS A 1 106 ? 6.832 -5.824 -5.666 1.00 93.69 106 LYS A CA 1
ATOM 827 C C . LYS A 1 106 ? 6.526 -5.022 -4.411 1.00 93.69 106 LYS A C 1
ATOM 829 O O . LYS A 1 106 ? 5.971 -5.575 -3.463 1.00 93.69 106 LYS A O 1
ATOM 834 N N . ILE A 1 107 ? 6.836 -3.731 -4.415 1.00 92.12 107 ILE A N 1
ATOM 835 C CA . ILE A 1 107 ? 6.507 -2.833 -3.306 1.00 92.12 107 ILE A CA 1
ATOM 836 C C . ILE A 1 107 ? 4.991 -2.708 -3.148 1.00 92.12 107 ILE A C 1
ATOM 838 O O . ILE A 1 107 ? 4.495 -2.867 -2.034 1.00 92.12 107 ILE A O 1
ATOM 842 N N . ALA A 1 108 ? 4.244 -2.537 -4.243 1.00 93.75 108 ALA A 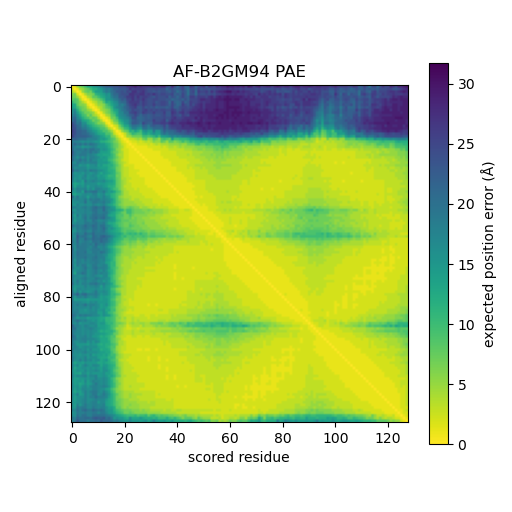N 1
ATOM 843 C CA . ALA A 1 108 ? 2.781 -2.532 -4.203 1.00 93.75 108 ALA A CA 1
ATOM 844 C C . ALA A 1 108 ? 2.220 -3.834 -3.595 1.00 93.75 108 ALA A C 1
ATOM 846 O O . ALA A 1 108 ? 1.373 -3.787 -2.707 1.00 93.75 108 ALA A O 1
ATOM 847 N N . GLN A 1 109 ? 2.742 -4.998 -4.003 1.00 95.44 109 GLN A N 1
ATOM 848 C CA . GLN A 1 109 ? 2.333 -6.308 -3.471 1.00 95.44 109 GLN A CA 1
ATOM 849 C C . GLN A 1 109 ? 2.597 -6.446 -1.965 1.00 95.44 109 GLN A C 1
ATOM 851 O O . GLN A 1 109 ? 1.757 -6.978 -1.232 1.00 95.44 109 GLN A O 1
ATOM 856 N N . ILE A 1 110 ? 3.757 -5.979 -1.494 1.00 94.38 110 ILE A N 1
ATOM 857 C CA . ILE A 1 110 ? 4.103 -5.976 -0.066 1.00 94.38 110 ILE A CA 1
ATOM 858 C C . ILE A 1 110 ? 3.150 -5.057 0.701 1.00 94.38 110 ILE A C 1
ATOM 860 O O . ILE A 1 110 ? 2.564 -5.482 1.694 1.00 94.38 110 ILE A O 1
ATOM 864 N N . LEU A 1 111 ? 2.927 -3.844 0.200 1.00 94.25 111 LEU A N 1
ATOM 865 C CA . LEU A 1 111 ? 2.042 -2.872 0.830 1.00 94.25 111 LEU A CA 1
ATOM 866 C C . LEU A 1 111 ? 0.600 -3.391 0.932 1.00 94.25 111 LEU A C 1
ATOM 868 O O . LEU A 1 111 ? -0.001 -3.318 2.000 1.00 94.25 111 LEU A O 1
ATOM 872 N N . VAL A 1 112 ? 0.055 -3.989 -0.136 1.00 96.25 112 VAL A N 1
ATOM 873 C CA . VAL A 1 112 ? -1.281 -4.618 -0.118 1.00 96.25 112 VAL A CA 1
ATOM 874 C C . VAL A 1 112 ? -1.359 -5.705 0.951 1.00 96.25 112 VAL A C 1
ATOM 876 O O . VAL A 1 112 ? -2.346 -5.790 1.686 1.00 96.25 112 VAL A O 1
ATOM 879 N N . LYS A 1 113 ? -0.326 -6.546 1.056 1.00 96.19 113 LYS A N 1
ATOM 880 C CA . LYS A 1 113 ? -0.269 -7.605 2.067 1.00 96.19 113 LYS A CA 1
ATOM 881 C C . LYS A 1 113 ? -0.281 -7.028 3.485 1.00 96.19 113 LYS A C 1
ATOM 883 O O . LYS A 1 113 ? -1.019 -7.537 4.330 1.00 96.19 113 LYS A O 1
ATOM 888 N N . ASP A 1 114 ? 0.509 -5.992 3.741 1.00 93.69 114 ASP A N 1
ATOM 889 C CA . ASP A 1 114 ? 0.624 -5.385 5.067 1.00 93.69 114 ASP A CA 1
ATOM 890 C C . ASP A 1 114 ? -0.653 -4.627 5.460 1.00 93.69 114 ASP A C 1
ATOM 892 O O . ASP A 1 114 ? -1.130 -4.774 6.589 1.00 93.69 114 ASP A O 1
ATOM 896 N N . LEU A 1 115 ? -1.279 -3.920 4.514 1.00 95.38 115 LEU A N 1
ATOM 897 C CA . LEU A 1 115 ? -2.574 -3.265 4.709 1.00 95.38 115 LEU A CA 1
ATOM 898 C C . LEU A 1 115 ? -3.686 -4.273 5.031 1.00 95.38 115 LEU A C 1
ATOM 900 O O . LEU A 1 115 ? -4.406 -4.091 6.010 1.00 95.38 115 LEU A O 1
ATOM 904 N N . LYS A 1 116 ? -3.787 -5.382 4.285 1.00 96.38 116 LYS A N 1
ATOM 905 C CA . LYS A 1 116 ? -4.757 -6.458 4.576 1.00 96.38 116 LYS A CA 1
ATOM 906 C C . LYS A 1 116 ? -4.510 -7.101 5.938 1.00 96.38 116 LYS A C 1
ATOM 908 O O . LYS A 1 116 ? -5.447 -7.431 6.662 1.00 96.38 116 LYS A O 1
ATOM 913 N N . ALA A 1 117 ? -3.246 -7.274 6.322 1.00 94.62 117 ALA A N 1
ATOM 914 C CA . ALA A 1 117 ? -2.911 -7.785 7.646 1.00 94.62 117 ALA A CA 1
ATOM 915 C C . ALA A 1 117 ? -3.328 -6.809 8.760 1.00 94.62 117 ALA A C 1
ATOM 917 O O . ALA A 1 117 ? -3.788 -7.255 9.814 1.00 94.62 117 ALA A O 1
ATOM 918 N N . ALA A 1 118 ? -3.187 -5.499 8.545 1.00 93.25 118 ALA A N 1
ATOM 919 C CA . ALA A 1 118 ? -3.670 -4.481 9.472 1.00 93.25 118 ALA A CA 1
ATOM 920 C C . ALA A 1 118 ? -5.202 -4.471 9.553 1.00 93.25 118 ALA A C 1
ATOM 922 O O . ALA A 1 118 ? -5.743 -4.530 10.653 1.00 93.25 118 ALA A O 1
ATOM 923 N N . GLU A 1 119 ? -5.896 -4.507 8.416 1.00 95.69 119 GLU A N 1
ATOM 924 C CA . GLU A 1 119 ? -7.360 -4.569 8.331 1.00 95.69 119 GLU A CA 1
ATOM 925 C C . GLU A 1 119 ? -7.941 -5.709 9.182 1.00 95.69 119 GLU A C 1
ATOM 927 O O . GLU A 1 119 ? -8.834 -5.493 10.004 1.00 95.69 119 GLU A O 1
ATOM 932 N N . VAL A 1 120 ? -7.388 -6.921 9.043 1.00 95.69 120 VAL A N 1
ATOM 933 C CA . VAL A 1 120 ? -7.807 -8.095 9.823 1.00 95.69 120 VAL A CA 1
ATOM 934 C C . VAL A 1 120 ? -7.617 -7.864 11.323 1.00 95.69 120 VAL A C 1
ATOM 936 O O . VAL A 1 120 ? -8.489 -8.235 12.109 1.00 95.69 120 VAL A O 1
ATOM 939 N N . LYS A 1 121 ? -6.510 -7.233 11.738 1.00 92.50 121 LYS A N 1
ATOM 940 C CA . LYS A 1 121 ? -6.272 -6.908 13.153 1.00 92.50 121 LYS A CA 1
ATOM 941 C C . LYS A 1 121 ? -7.306 -5.920 13.678 1.00 92.50 121 LYS A C 1
ATOM 943 O O . LYS A 1 121 ? -7.871 -6.167 14.737 1.00 92.50 121 LYS A O 1
ATOM 948 N N . VAL A 1 122 ? -7.589 -4.850 12.933 1.00 93.88 122 VAL A N 1
ATOM 949 C CA . VAL A 1 122 ? -8.568 -3.834 13.347 1.00 93.88 122 VAL A CA 1
ATOM 950 C C . VAL A 1 122 ? -9.964 -4.439 13.457 1.00 93.88 122 VAL A C 1
ATOM 952 O O . VAL A 1 122 ? -10.631 -4.252 14.472 1.00 93.88 122 VAL A O 1
ATOM 955 N N . LYS A 1 123 ? -10.390 -5.231 12.464 1.00 94.62 123 LYS A N 1
ATOM 956 C CA . LYS A 1 123 ? -11.693 -5.923 12.467 1.00 94.62 123 LYS A CA 1
ATOM 957 C C . LYS A 1 123 ? -11.829 -6.950 13.599 1.00 94.62 123 LYS A C 1
ATOM 959 O O . LYS A 1 123 ? -12.943 -7.244 14.020 1.00 94.62 123 LYS A O 1
ATOM 964 N N . ALA A 1 124 ? -10.722 -7.492 14.110 1.00 95.06 124 ALA A N 1
ATOM 965 C CA . ALA A 1 124 ? -10.736 -8.448 15.217 1.00 95.06 124 ALA A CA 1
ATOM 966 C C . ALA A 1 124 ? -10.942 -7.799 16.601 1.00 95.06 124 ALA A C 1
ATOM 968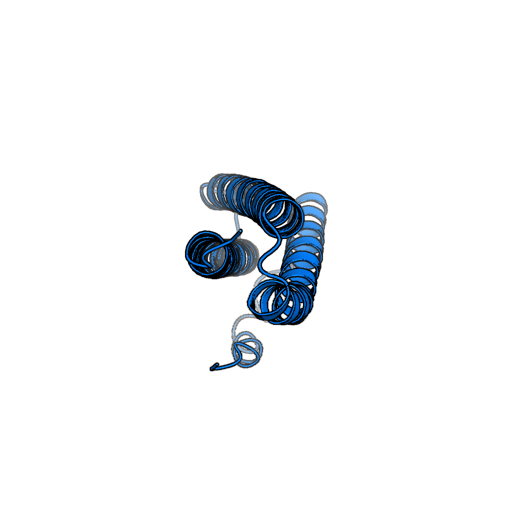 O O . ALA A 1 124 ? -11.254 -8.508 17.564 1.00 95.06 124 ALA A O 1
ATOM 969 N N . ILE A 1 125 ? -10.782 -6.475 16.727 1.00 92.75 125 ILE A N 1
ATOM 970 C CA . ILE A 1 125 ? -10.999 -5.765 17.992 1.00 92.75 125 ILE A CA 1
ATOM 971 C C . ILE A 1 125 ? -12.493 -5.786 18.328 1.00 92.75 125 ILE A C 1
ATOM 973 O O . ILE A 1 125 ? -13.334 -5.336 17.551 1.00 92.75 125 ILE A O 1
ATOM 977 N N . LYS A 1 126 ? -12.836 -6.310 19.508 1.00 90.75 126 LYS A N 1
ATOM 978 C CA . LYS A 1 126 ? -14.220 -6.313 19.998 1.00 90.75 126 LYS A CA 1
ATOM 979 C C . LYS A 1 126 ? -14.596 -4.919 20.492 1.00 90.75 126 LYS A C 1
ATOM 981 O O . LYS A 1 126 ? -14.068 -4.471 21.512 1.00 90.75 126 LYS A O 1
ATOM 986 N N . THR A 1 127 ? -15.515 -4.278 19.784 1.00 91.31 127 THR A N 1
ATOM 987 C CA . THR A 1 127 ? -16.079 -2.968 20.117 1.00 91.31 127 THR A CA 1
ATOM 988 C C . THR A 1 127 ? -17.362 -3.096 20.945 1.00 91.31 127 THR A C 1
ATOM 990 O O . THR A 1 127 ? -17.929 -4.190 21.041 1.00 91.31 127 THR A O 1
ATOM 993 N N . HIS A 1 128 ? -17.764 -2.013 21.615 1.00 80.94 128 HIS A N 1
ATOM 994 C CA . HIS A 1 128 ? -19.007 -1.920 22.390 1.00 80.94 128 HIS A CA 1
ATOM 995 C C . HIS A 1 128 ? -19.822 -0.682 22.014 1.00 80.94 128 HIS A C 1
ATOM 997 O O . HIS A 1 128 ? -19.244 0.246 21.401 1.00 80.94 128 HIS A O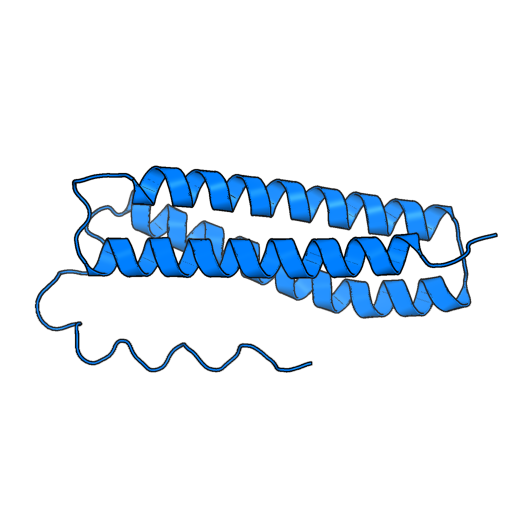 1
#

InterPro domains:
  IPR020306 Mite allergen, group 5/21 [PF11642] (21-127)
  IPR038455 Mite allergen, group 5/21 superfamily [G3DSA:1.20.58.970] (28-128)

Organism: Tyrophagus putrescentiae (NCBI:txid59818)

Nearest PDB structures (foldseek):
  9had-assembly2_B  TM=9.690E-01  e=6.138E-06  Dermatophagoides farinae
  5yny-assembly1_A  TM=9.627E-01  e=7.235E-06  Dermatophagoides farinae
  9had-assembly1_A  TM=9.613E-01  e=8.528E-06  Dermatophagoides farinae
  2jmh-assembly1_A  TM=7.511E-01  e=1.837E-06  Blomia tropicalis
  2mey-assembly1_A  TM=8.027E-01  e=6.849E-06  Blomia tropicalis

Radius of gyration: 17.92 Å; Cα contacts (8 Å, |Δi|>4): 81; chains: 1; bounding box: 46×19×50 Å

Secondary structure (DSSP, 8-state):
-------SSS-SSSTTTS-S-S-HHHHHHHHHHHHHHHHHHHHHHHHHHHHHHHHHH--HHHHHHHHHHHHHHHHHHHHHHHHHHHHHT-TT--HHHHHHHHHHHHHHHHHHHHHHHHHHHHHHS---

Mean predicted aligned error: 7.72 Å

Sequence (128 aa):
MKFIIVALAFVSAVLAADPPMRNEFDKLLVQTMMTNFAKMEYRLMELSHEITHLETTKSAIEQATIVAEIEMMIGTAEHGEKILAGELARKDLNILEQIDFESAQKIAQILVKDLKAAEVKVKAIKTH